Protein AF-A0A8T3Y6Z2-F1 (afdb_monomer_lite)

Radius of gyration: 12.89 Å; chains: 1; bounding box: 31×16×34 Å

Foldseek 3Di:
DPDPVNLVVQLVVLVVQLVVLVVCCVVVVDDPVVSVVSNVVSVVSNVVSVVVD

Structure (mmCIF, N/CA/C/O backbone):
data_AF-A0A8T3Y6Z2-F1
#
_entry.id   AF-A0A8T3Y6Z2-F1
#
loop_
_atom_site.group_PDB
_atom_site.id
_atom_site.type_symbol
_atom_site.label_atom_id
_atom_site.label_alt_id
_atom_site.label_comp_id
_atom_site.label_asym_id
_atom_site.label_entity_id
_atom_site.label_seq_id
_atom_site.pdbx_PDB_ins_code
_atom_site.Cartn_x
_atom_site.Cartn_y
_atom_site.Cartn_z
_atom_site.occupancy
_atom_site.B_iso_or_equiv
_atom_site.auth_seq_id
_atom_site.auth_comp_id
_atom_site.auth_asym_id
_atom_site.auth_atom_id
_atom_site.pdbx_PDB_model_num
ATOM 1 N N . MET A 1 1 ? 14.863 -0.704 -21.741 1.00 52.12 1 MET A N 1
ATOM 2 C CA . MET A 1 1 ? 14.869 -1.683 -20.635 1.00 52.12 1 MET A CA 1
ATOM 3 C C . MET A 1 1 ? 14.820 -0.863 -19.362 1.00 52.12 1 MET A C 1
ATOM 5 O O . MET A 1 1 ? 15.646 0.034 -19.246 1.00 52.12 1 MET A O 1
ATOM 9 N N . ALA A 1 2 ? 13.817 -1.045 -18.503 1.00 59.12 2 ALA A N 1
ATOM 10 C CA . ALA A 1 2 ? 13.815 -0.353 -17.217 1.00 59.12 2 ALA A CA 1
ATOM 11 C C . ALA A 1 2 ? 15.037 -0.823 -16.415 1.00 59.12 2 ALA A C 1
ATOM 13 O O . ALA A 1 2 ? 15.359 -2.013 -16.421 1.00 59.12 2 ALA A O 1
ATOM 14 N N . ASP A 1 3 ? 15.753 0.113 -15.797 1.00 73.56 3 ASP A N 1
ATOM 15 C CA . ASP A 1 3 ? 16.907 -0.217 -14.969 1.00 73.56 3 ASP A CA 1
ATOM 16 C C . ASP A 1 3 ? 16.439 -1.104 -13.802 1.00 73.56 3 ASP A C 1
ATOM 18 O O . ASP A 1 3 ? 15.419 -0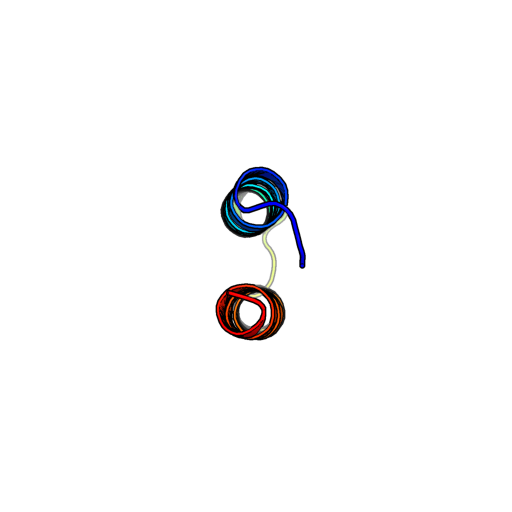.822 -13.164 1.00 73.56 3 ASP A O 1
ATOM 22 N N . LYS A 1 4 ? 17.148 -2.207 -13.530 1.00 68.06 4 LYS A N 1
ATOM 23 C CA . LYS A 1 4 ? 16.784 -3.139 -12.446 1.00 68.06 4 LYS A CA 1
ATOM 24 C C . LYS A 1 4 ? 16.721 -2.433 -11.090 1.00 68.06 4 LYS A C 1
ATOM 26 O O . LYS A 1 4 ? 15.931 -2.845 -10.240 1.00 68.06 4 LYS A O 1
ATOM 31 N N . ASN A 1 5 ? 17.509 -1.373 -10.902 1.00 76.06 5 ASN A N 1
ATOM 32 C CA . ASN A 1 5 ? 17.452 -0.549 -9.702 1.00 76.06 5 ASN A CA 1
ATOM 33 C C . ASN A 1 5 ? 16.134 0.230 -9.631 1.00 76.06 5 ASN A C 1
ATOM 35 O O . ASN A 1 5 ? 15.483 0.212 -8.594 1.00 76.06 5 ASN A O 1
ATOM 39 N N . SER A 1 6 ? 15.657 0.788 -10.748 1.00 82.06 6 SER A N 1
ATOM 40 C CA . SER A 1 6 ? 14.379 1.510 -10.796 1.00 82.06 6 SER A CA 1
ATOM 41 C C . SER A 1 6 ? 13.165 0.619 -10.515 1.00 82.06 6 SER A C 1
ATOM 43 O O . SER A 1 6 ? 12.223 1.061 -9.862 1.00 82.06 6 SER A O 1
ATOM 45 N N . ILE A 1 7 ? 13.172 -0.641 -10.968 1.00 85.75 7 ILE A N 1
ATOM 46 C CA . ILE A 1 7 ? 12.089 -1.594 -10.650 1.00 85.75 7 ILE A CA 1
ATOM 47 C C . ILE A 1 7 ? 12.085 -1.908 -9.151 1.00 85.75 7 ILE A C 1
ATOM 49 O O . ILE A 1 7 ? 11.033 -1.895 -8.517 1.00 85.75 7 ILE A O 1
ATOM 53 N N . ARG A 1 8 ? 13.263 -2.143 -8.569 1.00 87.25 8 ARG A N 1
ATOM 54 C CA . ARG A 1 8 ? 13.414 -2.431 -7.140 1.00 87.25 8 ARG A CA 1
ATOM 55 C C . ARG A 1 8 ? 13.021 -1.236 -6.264 1.00 87.25 8 ARG A C 1
ATOM 57 O O . ARG A 1 8 ? 12.393 -1.427 -5.226 1.00 87.25 8 ARG A O 1
ATOM 64 N N . ASP A 1 9 ? 13.329 -0.016 -6.692 1.00 90.00 9 ASP A N 1
ATOM 65 C CA . ASP A 1 9 ? 12.901 1.207 -6.005 1.00 90.00 9 ASP A CA 1
ATOM 66 C C . ASP A 1 9 ? 11.378 1.387 -6.065 1.00 90.00 9 ASP A C 1
ATOM 68 O O . ASP A 1 9 ? 10.756 1.777 -5.073 1.00 90.00 9 ASP A O 1
ATOM 72 N N . ALA A 1 10 ? 10.749 1.025 -7.187 1.00 89.31 10 ALA A N 1
ATOM 73 C CA . ALA A 1 10 ? 9.295 1.015 -7.312 1.00 89.31 10 ALA A 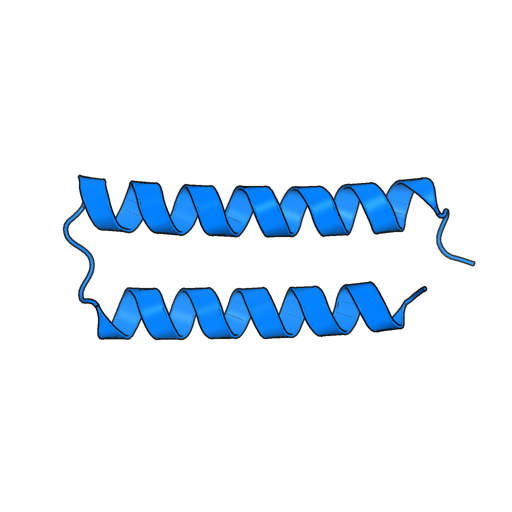CA 1
ATOM 74 C C . ALA A 1 10 ? 8.644 -0.050 -6.407 1.00 89.31 10 ALA A C 1
ATOM 76 O O . ALA A 1 10 ? 7.658 0.241 -5.730 1.00 89.31 10 ALA A O 1
ATOM 77 N N . GLU A 1 11 ? 9.210 -1.260 -6.328 1.00 89.56 11 GLU A N 1
ATOM 78 C CA . GLU A 1 11 ? 8.758 -2.310 -5.401 1.00 89.56 11 GLU A CA 1
ATOM 79 C C . GLU A 1 11 ? 8.868 -1.866 -3.931 1.00 89.56 11 GLU A C 1
ATOM 81 O O . GLU A 1 11 ? 7.949 -2.100 -3.141 1.00 89.56 11 GLU A O 1
ATOM 86 N N . ASN A 1 12 ? 9.964 -1.193 -3.564 1.00 93.12 12 ASN A N 1
ATOM 87 C CA . ASN A 1 12 ? 10.142 -0.630 -2.223 1.00 93.12 12 ASN A CA 1
ATOM 88 C C . ASN A 1 12 ? 9.111 0.469 -1.935 1.00 93.12 12 ASN A C 1
ATOM 90 O O . ASN A 1 12 ? 8.449 0.421 -0.902 1.00 93.12 12 ASN A O 1
ATOM 94 N N . SER A 1 13 ? 8.890 1.384 -2.881 1.00 93.69 13 SER A N 1
ATOM 95 C CA . SER A 1 13 ? 7.898 2.460 -2.744 1.00 93.69 1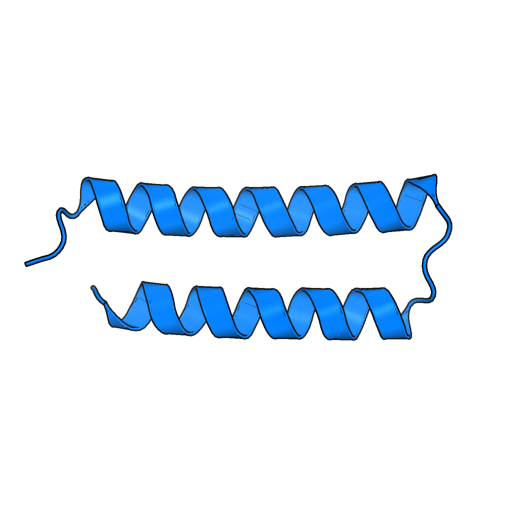3 SER A CA 1
ATOM 96 C C . SER A 1 13 ? 6.481 1.917 -2.525 1.00 93.69 13 SER A C 1
ATOM 98 O O . SER A 1 13 ? 5.721 2.440 -1.713 1.00 93.69 13 SER A O 1
ATOM 100 N N . VAL A 1 14 ? 6.121 0.824 -3.206 1.00 93.44 14 VAL A N 1
ATOM 101 C CA . VAL A 1 14 ? 4.837 0.137 -3.001 1.00 93.44 14 VAL A CA 1
ATOM 102 C C . VAL A 1 14 ? 4.738 -0.484 -1.608 1.00 93.44 14 VAL A C 1
ATOM 104 O O . VAL A 1 14 ? 3.680 -0.417 -0.982 1.00 93.44 14 VAL A O 1
ATOM 107 N N . ARG A 1 15 ? 5.820 -1.085 -1.101 1.00 91.88 15 ARG A N 1
ATOM 108 C CA . ARG A 1 15 ? 5.855 -1.626 0.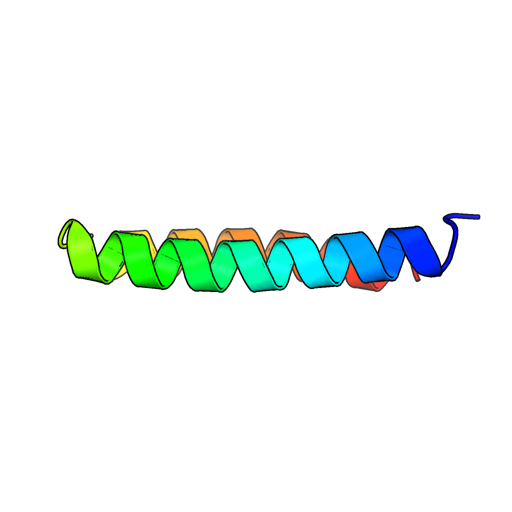265 1.00 91.88 15 ARG A CA 1
ATOM 109 C C . ARG A 1 15 ? 5.660 -0.519 1.298 1.00 91.88 15 ARG A C 1
ATOM 111 O O . ARG A 1 15 ? 4.863 -0.690 2.219 1.00 91.88 15 ARG A O 1
ATOM 118 N N . ASP A 1 16 ? 6.344 0.603 1.124 1.00 94.88 16 ASP A N 1
ATOM 119 C CA . ASP A 1 16 ? 6.239 1.742 2.033 1.00 94.88 16 ASP A CA 1
ATOM 120 C C . ASP A 1 16 ? 4.827 2.331 2.019 1.00 94.88 16 ASP A C 1
ATOM 122 O O . ASP A 1 16 ? 4.264 2.595 3.080 1.00 94.88 16 ASP A O 1
ATOM 126 N N . LEU A 1 17 ? 4.194 2.418 0.846 1.00 93.62 17 LEU A N 1
ATOM 127 C CA . LEU A 1 17 ? 2.807 2.864 0.722 1.00 93.62 17 LEU A CA 1
ATOM 128 C C . LEU A 1 17 ? 1.827 1.974 1.506 1.00 93.62 17 LEU A C 1
ATOM 130 O O . LEU A 1 17 ? 0.941 2.495 2.181 1.00 93.62 17 LEU A O 1
ATOM 134 N N . LYS A 1 18 ? 1.993 0.645 1.478 1.00 92.19 18 LYS A N 1
ATOM 135 C CA . LYS A 1 18 ? 1.167 -0.268 2.295 1.00 92.19 18 LYS A CA 1
ATOM 136 C C . LYS A 1 18 ? 1.342 -0.018 3.790 1.00 92.19 18 LYS A C 1
ATOM 138 O O . LYS A 1 18 ? 0.360 0.027 4.526 1.00 92.19 18 LYS A O 1
ATOM 143 N N . ASN A 1 19 ? 2.582 0.181 4.235 1.00 92.75 19 ASN A N 1
ATOM 144 C CA . ASN A 1 19 ? 2.867 0.485 5.637 1.00 92.75 19 ASN A CA 1
ATOM 145 C C . ASN A 1 19 ? 2.212 1.807 6.062 1.00 92.75 19 ASN A C 1
ATOM 147 O O . ASN A 1 19 ? 1.626 1.886 7.139 1.00 92.75 19 ASN A O 1
ATOM 151 N N . TRP A 1 20 ? 2.257 2.825 5.200 1.00 93.81 20 TRP A N 1
ATOM 152 C CA . TRP A 1 20 ? 1.603 4.111 5.439 1.00 93.81 20 TRP A CA 1
ATOM 153 C C . TRP A 1 20 ? 0.085 3.990 5.529 1.00 93.81 20 TRP A C 1
ATOM 155 O O . TRP A 1 20 ? -0.512 4.567 6.430 1.00 93.81 20 TRP A O 1
ATOM 165 N N . ILE A 1 21 ? -0.542 3.211 4.645 1.00 91.56 21 ILE A N 1
ATOM 166 C CA . ILE A 1 21 ? -1.988 2.958 4.689 1.00 91.56 21 ILE A CA 1
ATOM 167 C C . ILE A 1 21 ? -2.387 2.298 6.017 1.00 91.56 21 ILE A C 1
ATOM 169 O O . ILE A 1 21 ? -3.381 2.692 6.626 1.00 91.56 21 ILE A O 1
ATOM 173 N N . PHE A 1 22 ? -1.591 1.345 6.506 1.00 89.19 22 PHE A N 1
ATOM 174 C CA . PHE A 1 22 ? -1.831 0.709 7.800 1.00 89.19 22 PHE A CA 1
ATOM 175 C C . PHE A 1 22 ? -1.728 1.697 8.973 1.00 89.19 22 PHE A C 1
ATOM 177 O O . PHE A 1 22 ? -2.584 1.696 9.860 1.00 89.19 22 PHE A O 1
ATOM 184 N N . VAL A 1 23 ? -0.710 2.565 8.977 1.00 92.69 23 VAL A N 1
ATOM 185 C CA . VAL A 1 23 ? -0.562 3.622 9.994 1.00 92.69 23 VAL A CA 1
ATOM 186 C C . VAL A 1 23 ? -1.737 4.596 9.931 1.00 92.69 23 VAL A C 1
ATOM 188 O O . VAL A 1 23 ? -2.368 4.842 10.955 1.00 92.69 23 VAL A O 1
ATOM 191 N N . LEU A 1 24 ? -2.100 5.059 8.733 1.00 89.00 24 LEU A N 1
ATOM 192 C CA . LEU A 1 24 ? -3.232 5.955 8.504 1.00 89.00 24 LEU A CA 1
ATOM 193 C C . LEU A 1 24 ? -4.533 5.358 9.057 1.00 89.00 24 LEU A C 1
ATOM 195 O O . LEU A 1 24 ? -5.284 6.041 9.750 1.00 89.00 24 LEU A O 1
ATOM 199 N N . ALA A 1 25 ? -4.781 4.072 8.795 1.00 90.00 25 ALA A N 1
ATOM 200 C CA . ALA A 1 25 ? -5.957 3.374 9.303 1.00 90.00 25 ALA A CA 1
ATOM 201 C C . ALA A 1 25 ? -5.987 3.308 10.828 1.00 90.00 25 ALA A C 1
ATOM 203 O O . ALA A 1 25 ? -7.038 3.530 11.430 1.00 90.00 25 ALA A O 1
ATOM 204 N N . LYS A 1 26 ?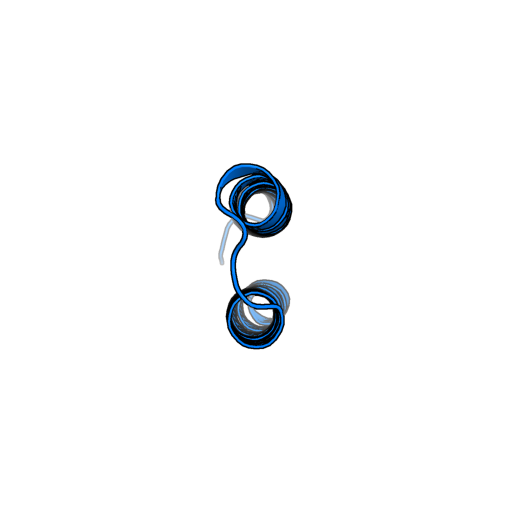 -4.831 3.070 11.450 1.00 90.12 26 LYS A N 1
ATOM 205 C CA . LYS A 1 26 ? -4.690 3.036 12.905 1.00 90.12 26 LYS A CA 1
ATOM 206 C C . LYS A 1 26 ? -4.872 4.414 13.548 1.00 90.12 26 LYS A C 1
ATOM 208 O O . LYS A 1 26 ? -5.485 4.499 14.606 1.00 90.12 26 LYS A O 1
ATOM 213 N N . GLU A 1 27 ? -4.339 5.471 12.940 1.00 93.38 27 GLU A N 1
ATOM 214 C CA . GLU A 1 27 ? -4.357 6.830 13.499 1.00 93.38 27 GLU A CA 1
ATOM 215 C C . GLU A 1 27 ? -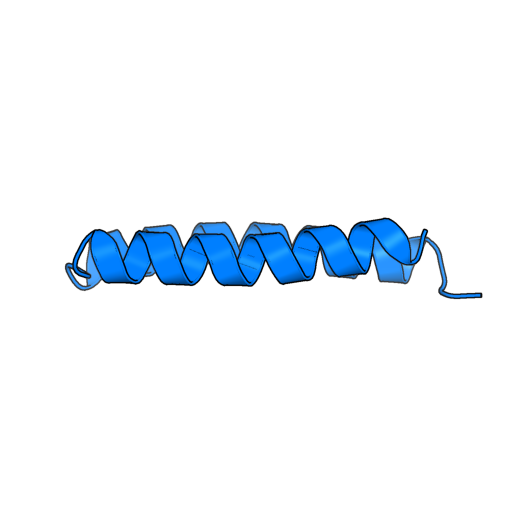5.694 7.545 13.291 1.00 93.38 27 GLU A C 1
ATOM 217 O O . GLU A 1 27 ? -6.157 8.257 14.180 1.00 93.38 27 GLU A O 1
ATOM 222 N N . HIS A 1 28 ? -6.336 7.339 12.141 1.00 89.75 28 HIS A N 1
ATOM 223 C CA . HIS A 1 28 ? -7.561 8.047 11.764 1.00 89.75 28 HIS A CA 1
ATOM 224 C C . HIS A 1 28 ? -8.829 7.194 11.854 1.00 89.75 28 HIS A C 1
ATOM 226 O O . HIS A 1 28 ? -9.914 7.695 11.565 1.00 89.75 28 HIS A O 1
ATOM 232 N N . GLY A 1 29 ? -8.714 5.925 12.256 1.00 87.56 29 GLY A N 1
ATOM 233 C CA . GLY A 1 29 ? -9.858 5.026 12.394 1.00 87.56 29 GLY A CA 1
ATOM 234 C C . GLY A 1 29 ? -10.567 4.783 11.063 1.00 87.56 29 GLY A C 1
ATOM 235 O O . GLY A 1 29 ? -11.793 4.880 10.995 1.00 87.56 29 GLY A O 1
ATOM 236 N N . LEU A 1 30 ? -9.806 4.511 9.994 1.00 87.50 30 LEU A N 1
ATOM 237 C CA . LEU A 1 30 ? -10.421 4.207 8.702 1.00 87.50 30 LEU A CA 1
ATOM 238 C C . LEU A 1 30 ? -11.308 2.957 8.804 1.00 87.50 30 LEU A C 1
ATOM 240 O O . LEU A 1 30 ? -10.903 1.971 9.426 1.00 87.50 30 LEU A O 1
ATOM 244 N N . PRO A 1 31 ? -12.483 2.961 8.150 1.00 91.06 31 PRO A N 1
ATOM 245 C CA . PRO A 1 31 ? -13.297 1.764 8.012 1.00 91.06 31 PRO A CA 1
ATOM 246 C C . PRO A 1 31 ? -12.492 0.633 7.368 1.00 91.06 31 PRO A C 1
ATOM 248 O O . PRO A 1 31 ? -11.760 0.869 6.402 1.00 91.06 31 PRO A O 1
ATOM 251 N N . GLN A 1 32 ? -12.672 -0.591 7.866 1.00 87.06 32 GLN A N 1
ATOM 252 C CA . GLN A 1 32 ? -11.968 -1.771 7.358 1.00 87.06 32 GLN A CA 1
ATOM 253 C C . GLN A 1 32 ? -12.168 -1.944 5.842 1.00 87.06 32 GLN A C 1
ATOM 255 O O . GLN A 1 32 ? -11.200 -2.164 5.126 1.00 87.06 32 GLN A O 1
ATOM 260 N N . ASP A 1 33 ? -13.381 -1.708 5.335 1.00 91.00 33 ASP A N 1
ATOM 261 C CA . ASP A 1 33 ? -13.688 -1.801 3.900 1.00 91.00 33 ASP A CA 1
ATOM 262 C C . ASP A 1 33 ? -12.859 -0.824 3.045 1.00 91.00 33 ASP A C 1
ATOM 264 O O . ASP A 1 33 ? -12.440 -1.146 1.932 1.00 91.00 33 ASP A O 1
ATOM 268 N N . ALA A 1 34 ? -12.593 0.380 3.565 1.00 89.69 34 ALA A N 1
ATOM 269 C CA . ALA A 1 34 ? -11.773 1.375 2.879 1.00 89.69 34 ALA A CA 1
ATOM 270 C C . ALA A 1 34 ? -10.287 0.986 2.898 1.00 89.69 34 ALA A C 1
ATOM 272 O O . ALA A 1 34 ? -9.587 1.176 1.902 1.00 89.69 34 ALA A O 1
ATOM 273 N N . LEU A 1 35 ? -9.815 0.419 4.012 1.00 90.69 35 LEU A N 1
ATOM 274 C CA . LEU A 1 35 ? -8.465 -0.131 4.140 1.00 90.69 35 LEU A CA 1
ATOM 275 C C . LEU A 1 35 ? -8.246 -1.297 3.163 1.00 90.69 35 LEU A C 1
ATOM 277 O O . LEU A 1 35 ? -7.226 -1.340 2.472 1.00 90.69 35 LEU A O 1
ATOM 281 N N . ASP A 1 36 ? -9.219 -2.198 3.059 1.00 92.00 36 ASP A N 1
ATOM 282 C CA . ASP A 1 36 ? -9.155 -3.370 2.190 1.00 92.00 36 ASP A CA 1
ATOM 283 C C . ASP A 1 36 ? -9.130 -2.970 0.704 1.00 92.00 36 ASP A C 1
ATOM 285 O O . ASP A 1 36 ? -8.302 -3.471 -0.063 1.00 92.00 36 ASP A O 1
ATOM 289 N N . GLU A 1 37 ? -9.964 -2.009 0.289 1.00 93.75 37 GLU A N 1
ATOM 290 C CA . GLU A 1 37 ? -9.956 -1.484 -1.084 1.00 93.75 37 GLU A CA 1
ATOM 291 C C . GLU A 1 37 ? -8.647 -0.738 -1.406 1.00 93.75 37 GLU A C 1
ATOM 293 O O . GLU A 1 37 ? -8.104 -0.880 -2.506 1.00 93.75 37 GLU A O 1
ATOM 298 N N . LEU A 1 38 ? -8.088 0.016 -0.452 1.00 91.94 38 LEU A N 1
ATOM 299 C CA . LEU A 1 38 ? -6.785 0.669 -0.615 1.00 91.94 38 LEU A CA 1
ATOM 300 C C . LEU A 1 38 ? -5.661 -0.356 -0.795 1.00 91.94 38 LEU A C 1
ATOM 302 O O . LEU A 1 38 ? -4.866 -0.235 -1.730 1.00 91.94 38 LEU A O 1
ATOM 306 N N . HIS A 1 39 ? -5.609 -1.389 0.047 1.00 92.25 39 HIS A N 1
ATOM 307 C CA . HIS A 1 39 ? -4.630 -2.467 -0.084 1.00 92.25 39 HIS A CA 1
ATOM 308 C C . HIS A 1 39 ? -4.749 -3.188 -1.426 1.00 92.25 39 HIS A C 1
ATOM 310 O O . HIS A 1 39 ? -3.738 -3.365 -2.109 1.00 92.25 39 HIS A O 1
ATOM 316 N N . LYS A 1 40 ? -5.974 -3.510 -1.853 1.00 94.25 40 LYS A N 1
ATOM 317 C CA . LYS A 1 40 ? -6.236 -4.147 -3.146 1.00 94.25 40 LYS A CA 1
ATOM 318 C C . LYS A 1 40 ? -5.699 -3.319 -4.316 1.00 94.25 40 LYS A C 1
ATOM 320 O O . LYS A 1 40 ? -5.028 -3.856 -5.195 1.00 94.25 40 LYS A O 1
ATOM 325 N N . ARG A 1 41 ? -5.927 -2.003 -4.323 1.00 93.88 41 ARG A N 1
ATOM 326 C CA . ARG A 1 41 ? -5.406 -1.117 -5.381 1.00 93.88 41 ARG A CA 1
ATOM 327 C C . ARG A 1 41 ? -3.885 -1.053 -5.392 1.00 93.88 41 ARG A C 1
ATOM 329 O O . ARG A 1 41 ? -3.277 -1.044 -6.462 1.00 93.88 41 ARG A O 1
ATOM 336 N N . VAL A 1 42 ? -3.259 -1.027 -4.218 1.00 93.88 42 VAL A N 1
ATOM 337 C CA . VAL A 1 42 ? -1.795 -1.042 -4.110 1.00 93.88 42 VAL A CA 1
ATOM 338 C C . VAL A 1 42 ? -1.219 -2.385 -4.573 1.00 93.88 42 VAL A C 1
ATOM 340 O O . VAL A 1 42 ? -0.187 -2.403 -5.244 1.00 93.88 42 VAL A O 1
ATOM 343 N N . ASP A 1 43 ? -1.905 -3.499 -4.313 1.00 92.31 43 ASP A N 1
ATOM 344 C CA . ASP A 1 43 ? -1.543 -4.819 -4.842 1.00 92.31 43 ASP A CA 1
ATOM 345 C C . ASP A 1 43 ? -1.611 -4.880 -6.369 1.00 92.31 43 ASP A C 1
ATOM 347 O O . ASP A 1 43 ? -0.693 -5.394 -7.010 1.00 92.31 43 ASP A O 1
ATOM 351 N N . GLU A 1 44 ? -2.642 -4.303 -6.984 1.00 94.19 44 GLU A N 1
ATOM 352 C CA . GLU A 1 44 ? -2.740 -4.233 -8.445 1.00 94.19 44 GLU A CA 1
ATOM 353 C C . GLU A 1 44 ? -1.564 -3.465 -9.068 1.00 94.19 44 GLU A C 1
ATOM 355 O O . GLU A 1 44 ? -1.051 -3.850 -10.125 1.00 94.19 44 GLU A O 1
ATOM 360 N N . VAL A 1 45 ? -1.105 -2.395 -8.412 1.00 90.81 45 VAL A N 1
ATOM 361 C CA . VAL A 1 45 ? 0.088 -1.643 -8.825 1.00 90.81 45 VAL A CA 1
ATOM 362 C C . VAL A 1 45 ? 1.353 -2.485 -8.640 1.00 90.81 45 VAL A C 1
ATOM 364 O O . VAL A 1 45 ? 2.171 -2.550 -9.560 1.00 90.81 45 VAL A O 1
ATOM 367 N N . ALA A 1 46 ? 1.486 -3.197 -7.517 1.00 90.50 46 ALA A N 1
ATOM 368 C CA . ALA A 1 46 ? 2.602 -4.109 -7.257 1.00 90.50 46 ALA A CA 1
ATOM 369 C C . ALA A 1 46 ? 2.729 -5.184 -8.349 1.00 90.50 46 ALA A C 1
ATOM 371 O O . ALA A 1 46 ? 3.811 -5.419 -8.885 1.00 90.50 46 ALA A O 1
ATOM 372 N N . VAL A 1 47 ? 1.603 -5.799 -8.727 1.00 92.31 47 VAL A N 1
ATOM 373 C CA . VAL A 1 47 ? 1.533 -6.819 -9.783 1.00 92.31 47 VAL A CA 1
ATOM 374 C C . VAL A 1 47 ? 1.957 -6.239 -11.131 1.00 92.31 47 VAL A C 1
ATOM 376 O O . VAL A 1 47 ? 2.667 -6.903 -11.887 1.00 92.31 47 VAL A O 1
ATOM 379 N N . LYS A 1 48 ? 1.545 -5.008 -11.454 1.00 89.94 48 LYS A N 1
ATOM 380 C CA . LYS A 1 48 ? 1.964 -4.330 -12.691 1.00 89.94 48 LYS A CA 1
ATOM 381 C C . LYS A 1 48 ? 3.467 -4.059 -12.698 1.00 89.94 48 LYS A C 1
ATOM 383 O O . LYS A 1 48 ? 4.094 -4.331 -13.713 1.00 89.94 48 LYS A O 1
ATOM 388 N N . ILE A 1 49 ? 4.047 -3.608 -11.584 1.00 86.50 49 ILE A N 1
ATOM 389 C CA . ILE A 1 49 ? 5.498 -3.388 -11.458 1.00 86.50 49 ILE A CA 1
ATOM 390 C C . ILE A 1 49 ? 6.267 -4.703 -11.612 1.00 86.50 49 ILE A C 1
ATOM 392 O O . ILE A 1 49 ? 7.221 -4.763 -12.384 1.00 86.50 49 ILE A O 1
ATOM 396 N N . GLY A 1 50 ? 5.810 -5.784 -10.975 1.00 83.69 50 GLY A N 1
ATOM 397 C CA . GLY A 1 50 ? 6.440 -7.103 -11.097 1.00 83.69 50 GLY A CA 1
ATOM 398 C C . GLY A 1 50 ? 6.435 -7.666 -12.526 1.00 83.69 50 GLY A C 1
ATOM 399 O O . GLY A 1 50 ? 7.319 -8.443 -12.877 1.00 83.69 50 GLY A O 1
ATOM 400 N N . LYS A 1 51 ? 5.482 -7.247 -13.371 1.00 87.00 51 LYS A N 1
ATOM 401 C CA . LYS A 1 51 ? 5.407 -7.614 -14.798 1.00 87.00 51 LYS A CA 1
ATOM 402 C C . LYS A 1 51 ? 6.344 -6.804 -15.705 1.00 87.00 51 LYS A C 1
ATOM 404 O O . LYS A 1 51 ? 6.492 -7.171 -16.864 1.00 87.00 51 LYS A O 1
ATOM 409 N N . ILE A 1 52 ? 6.941 -5.714 -15.213 1.00 79.88 52 ILE A N 1
ATOM 410 C CA . ILE A 1 52 ? 7.913 -4.885 -15.960 1.00 79.88 52 ILE A CA 1
ATOM 411 C C . ILE A 1 52 ? 9.322 -5.521 -15.940 1.00 79.88 52 ILE A C 1
ATOM 413 O O . ILE A 1 52 ? 10.219 -5.065 -16.649 1.00 79.88 52 ILE A O 1
ATOM 417 N N . LYS A 1 53 ? 9.506 -6.571 -15.131 1.00 59.38 53 LYS A N 1
ATOM 418 C CA . LYS A 1 53 ? 10.769 -7.274 -14.890 1.00 59.38 53 LYS A CA 1
ATOM 419 C C . LYS A 1 53 ? 11.293 -8.067 -16.086 1.00 59.38 53 LYS A C 1
ATOM 421 O O . LYS A 1 53 ? 10.473 -8.676 -16.804 1.00 59.38 53 LYS A O 1
#

Sequence (53 aa):
MADKNSIRDAENSVRDLKNWIFVLAKEHGLPQDALDELHKRVDEVAVKIGKIK

Secondary structure (DSSP, 8-state):
---HHHHHHHHHHHHHHHHHHHHHHHHHT--HHHHHHHHHHHHHHHHHHHTT-

pLDDT: mean 87.56, std 9.18, range [52.12, 94.88]